Protein AF-A0A8S4RC95-F1 (afdb_monomer_lite)

Radius of gyration: 24.74 Å; chains: 1; bounding box: 48×24×97 Å

Organism: NCBI:txid348720

Sequence (126 aa):
MQNMNLSGTITKATKIRLDKALIFPIFFYASETWTLRETEKKRIDALEMWCWRRMLGVNWNMFRTNKSILYELSIKQRLSSAVQARILSFFGHVFRRYDVPIERLVVQGKVEGARPSAGRSRGSST

Structure (mmCIF, N/CA/C/O backbone):
data_AF-A0A8S4RC95-F1
#
_entry.id   AF-A0A8S4RC95-F1
#
loop_
_atom_site.group_PDB
_atom_site.id
_atom_site.type_symbol
_atom_site.label_atom_id
_atom_site.label_alt_id
_atom_site.label_comp_id
_atom_site.label_asym_id
_atom_site.label_entity_id
_atom_site.label_seq_id
_atom_site.pdbx_PDB_ins_code
_atom_site.Cartn_x
_atom_site.Cartn_y
_atom_site.Cartn_z
_atom_site.occupancy
_atom_site.B_iso_or_equiv
_atom_site.auth_seq_id
_atom_site.auth_comp_id
_atom_site.auth_asym_id
_atom_site.auth_atom_id
_atom_site.pdbx_PDB_model_num
ATOM 1 N N . MET A 1 1 ? -23.493 -16.942 23.608 1.00 33.28 1 MET A N 1
ATOM 2 C CA . MET A 1 1 ? -22.406 -17.839 23.159 1.00 33.28 1 MET A CA 1
ATOM 3 C C . MET A 1 1 ? -21.103 -17.055 23.155 1.00 33.28 1 MET A C 1
ATOM 5 O O . MET A 1 1 ? -20.912 -16.182 22.317 1.00 33.28 1 MET A O 1
ATOM 9 N N . GLN A 1 2 ? -20.289 -17.276 24.188 1.00 36.75 2 GLN A N 1
ATOM 10 C CA . GLN A 1 2 ? -19.013 -16.603 24.432 1.00 36.75 2 GLN A CA 1
ATOM 11 C C . GLN A 1 2 ? -17.960 -17.137 23.453 1.00 36.75 2 GLN A C 1
ATOM 13 O O . GLN A 1 2 ? -17.709 -18.337 23.423 1.00 36.75 2 GLN A O 1
ATOM 18 N N . ASN A 1 3 ? -17.331 -16.259 22.669 1.00 39.09 3 ASN A N 1
ATOM 19 C CA . ASN A 1 3 ? -16.105 -16.616 21.959 1.00 39.09 3 ASN A CA 1
ATOM 20 C C . ASN A 1 3 ? -14.926 -16.514 22.930 1.00 39.09 3 ASN A C 1
ATOM 22 O O . ASN A 1 3 ? -14.482 -15.427 23.303 1.00 39.09 3 ASN A O 1
ATOM 26 N N . MET A 1 4 ? -14.471 -17.692 23.336 1.00 41.16 4 MET A N 1
ATOM 27 C CA . MET A 1 4 ? -13.286 -17.996 24.123 1.00 41.16 4 MET A CA 1
ATOM 28 C C . MET A 1 4 ? -12.026 -17.545 23.359 1.00 41.16 4 MET A C 1
ATOM 30 O O . MET A 1 4 ? -11.451 -18.301 22.587 1.00 41.16 4 MET A O 1
ATOM 34 N N . ASN A 1 5 ? -11.604 -16.289 23.532 1.00 42.09 5 ASN A N 1
ATOM 35 C CA . ASN A 1 5 ? -10.301 -15.808 23.062 1.00 42.09 5 ASN A CA 1
ATOM 36 C C . ASN A 1 5 ? -9.300 -15.869 24.220 1.00 42.09 5 ASN A C 1
ATOM 38 O O . ASN A 1 5 ? -9.056 -14.873 24.897 1.00 42.09 5 ASN A O 1
ATOM 42 N N . LEU A 1 6 ? -8.728 -17.047 24.459 1.00 52.50 6 LEU A N 1
ATOM 43 C CA . LEU A 1 6 ? -7.540 -17.194 25.298 1.00 52.50 6 LEU A CA 1
ATOM 44 C C . LEU A 1 6 ? -6.293 -17.129 24.405 1.00 52.50 6 LEU A C 1
ATOM 46 O O . LEU A 1 6 ? -5.915 -18.124 23.799 1.00 52.50 6 LEU A O 1
ATOM 50 N N . SER A 1 7 ? -5.676 -15.946 24.314 1.00 46.66 7 SER A N 1
ATOM 51 C CA . SER A 1 7 ? -4.218 -15.766 24.172 1.00 46.66 7 SER A CA 1
ATOM 52 C C . SER A 1 7 ? -3.851 -14.280 24.334 1.00 46.66 7 SER A C 1
ATOM 54 O O . SER A 1 7 ? -4.469 -13.402 23.731 1.00 46.66 7 SER A O 1
ATOM 56 N N . GLY A 1 8 ? -2.888 -14.009 25.216 1.00 51.47 8 GLY A N 1
ATOM 57 C CA . GLY A 1 8 ? -2.628 -12.735 25.889 1.00 51.47 8 GLY A CA 1
ATOM 58 C C . GLY A 1 8 ? -2.152 -11.558 25.029 1.00 51.47 8 GLY A C 1
ATOM 59 O O . GLY A 1 8 ? -1.515 -11.713 23.996 1.00 51.47 8 GLY A O 1
ATOM 60 N N . THR A 1 9 ? -2.482 -10.358 25.509 1.00 56.62 9 THR A N 1
ATOM 61 C CA . THR A 1 9 ? -1.700 -9.100 25.513 1.00 56.62 9 THR A CA 1
ATOM 62 C C . THR A 1 9 ? -0.824 -8.738 24.299 1.00 56.62 9 THR A C 1
ATOM 64 O O . THR A 1 9 ? 0.215 -8.102 24.452 1.00 56.62 9 THR A O 1
ATOM 67 N N . ILE A 1 10 ? -1.217 -9.068 23.068 1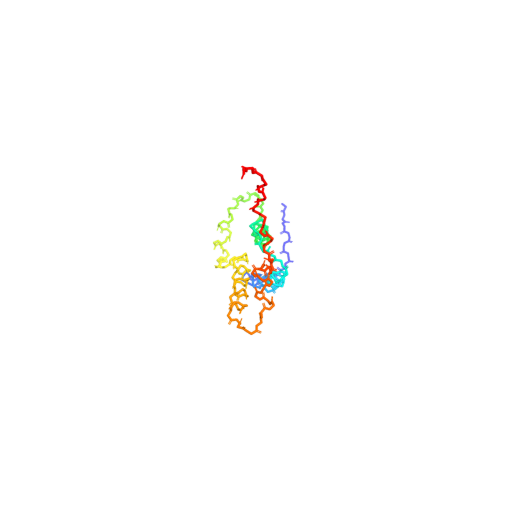.00 65.12 10 ILE A N 1
ATOM 68 C CA . ILE A 1 10 ? -0.553 -8.530 21.870 1.00 65.12 10 ILE A CA 1
ATOM 69 C C . ILE A 1 10 ? -1.299 -7.274 21.417 1.00 65.12 10 ILE A C 1
ATOM 71 O O . ILE A 1 10 ? -2.417 -7.345 20.896 1.00 65.12 10 ILE A O 1
ATOM 75 N N . THR A 1 11 ? -0.661 -6.115 21.593 1.00 79.50 11 THR A N 1
ATOM 76 C CA . THR A 1 11 ? -1.172 -4.806 21.168 1.00 79.50 11 THR A CA 1
ATOM 77 C C . THR A 1 11 ? -1.543 -4.820 19.682 1.00 79.50 11 THR A C 1
ATOM 79 O O . THR A 1 11 ? -0.809 -5.379 18.862 1.00 79.50 11 THR A O 1
ATOM 82 N N . LYS A 1 12 ? -2.648 -4.154 19.303 1.00 76.19 12 LYS A N 1
ATOM 83 C CA . LYS A 1 12 ? -3.087 -3.999 17.896 1.00 76.19 12 LYS A CA 1
ATOM 84 C C . LYS A 1 12 ? -1.923 -3.583 16.976 1.00 76.19 12 LYS A C 1
ATOM 86 O O . LYS A 1 12 ? -1.756 -4.129 15.892 1.00 76.19 12 LYS A O 1
ATOM 91 N N . ALA A 1 13 ? -1.059 -2.689 17.461 1.00 79.12 13 ALA A N 1
ATOM 92 C CA . ALA A 1 13 ? 0.147 -2.242 16.767 1.00 79.12 13 ALA A CA 1
ATOM 93 C C . ALA A 1 13 ? 1.130 -3.380 16.430 1.00 79.12 13 ALA A C 1
ATOM 95 O O . ALA A 1 13 ? 1.675 -3.411 15.329 1.00 79.12 13 ALA A O 1
ATOM 96 N N . THR A 1 14 ? 1.346 -4.333 17.340 1.00 83.06 14 THR A N 1
ATOM 97 C CA . THR A 1 14 ? 2.241 -5.478 17.115 1.00 83.06 14 THR A CA 1
ATOM 98 C C . THR A 1 14 ? 1.682 -6.406 16.042 1.00 83.06 14 THR A C 1
ATOM 100 O O . THR A 1 14 ? 2.429 -6.841 15.172 1.00 83.06 14 THR A O 1
ATOM 103 N N . LYS A 1 15 ? 0.364 -6.635 16.028 1.00 80.94 15 LYS A N 1
ATOM 104 C CA . LYS A 1 15 ? -0.289 -7.425 14.972 1.00 80.94 15 LYS A CA 1
ATOM 105 C C . LYS A 1 15 ? -0.162 -6.758 13.598 1.00 80.94 15 LYS A C 1
ATOM 107 O O . LYS A 1 15 ? 0.218 -7.417 12.641 1.00 80.94 15 LYS A O 1
ATOM 112 N N . ILE A 1 16 ? -0.361 -5.438 13.516 1.00 82.56 16 ILE A N 1
ATOM 113 C CA . ILE A 1 16 ? -0.144 -4.675 12.272 1.00 82.56 16 ILE A CA 1
ATOM 114 C C . ILE A 1 16 ? 1.314 -4.788 11.803 1.00 82.56 16 ILE A C 1
ATOM 116 O O . ILE A 1 16 ? 1.574 -4.905 10.606 1.00 82.56 16 ILE A O 1
ATOM 120 N N . ARG A 1 17 ? 2.283 -4.740 12.727 1.00 84.12 17 ARG A N 1
ATOM 121 C CA . ARG A 1 17 ? 3.706 -4.907 12.391 1.00 84.12 17 ARG A CA 1
ATOM 122 C C . ARG A 1 17 ? 4.006 -6.305 11.854 1.00 84.12 17 ARG A C 1
ATOM 124 O O . ARG A 1 17 ? 4.749 -6.403 10.885 1.00 84.12 17 ARG A O 1
ATOM 131 N N . LEU A 1 18 ? 3.428 -7.346 12.452 1.00 85.69 18 LEU A N 1
ATOM 132 C CA . LEU A 1 18 ? 3.579 -8.725 11.985 1.00 85.69 18 LEU A CA 1
ATOM 133 C C . LEU A 1 18 ? 2.980 -8.912 10.593 1.00 85.69 18 LEU A C 1
ATOM 135 O O . LEU A 1 18 ? 3.668 -9.415 9.710 1.00 85.69 18 LEU A O 1
ATOM 139 N N . ASP A 1 19 ? 1.762 -8.424 10.365 1.00 82.81 19 ASP A N 1
ATOM 140 C CA . ASP A 1 19 ? 1.129 -8.498 9.047 1.00 82.81 19 ASP A CA 1
ATOM 141 C C . ASP A 1 19 ? 1.981 -7.784 7.996 1.00 82.81 19 ASP A C 1
ATOM 143 O O . ASP A 1 19 ? 2.246 -8.338 6.935 1.00 82.81 19 ASP A O 1
ATOM 147 N N . LYS A 1 20 ? 2.516 -6.597 8.304 1.00 84.38 20 LYS A N 1
ATOM 148 C CA . LYS A 1 20 ? 3.450 -5.915 7.398 1.00 84.38 20 LYS A CA 1
ATOM 149 C C . LYS A 1 20 ? 4.722 -6.725 7.149 1.00 84.38 20 LYS A C 1
ATOM 151 O O . LYS A 1 20 ? 5.150 -6.816 6.007 1.00 84.38 20 LYS A O 1
ATOM 156 N N . ALA A 1 21 ? 5.317 -7.315 8.181 1.00 86.75 21 ALA A N 1
ATOM 157 C CA . ALA A 1 21 ? 6.561 -8.073 8.057 1.00 86.75 21 ALA A CA 1
ATOM 158 C C . ALA A 1 21 ? 6.395 -9.396 7.293 1.00 86.75 21 ALA A C 1
ATOM 160 O O . ALA A 1 21 ? 7.334 -9.828 6.637 1.00 86.75 21 ALA A O 1
ATOM 161 N N . LEU A 1 22 ? 5.221 -10.025 7.360 1.00 87.62 22 LEU A N 1
ATOM 162 C CA . LEU A 1 22 ? 4.954 -11.309 6.708 1.00 87.62 22 LEU A CA 1
ATOM 163 C C . LEU A 1 22 ? 4.361 -11.128 5.312 1.00 87.62 22 LEU A C 1
ATOM 165 O O . LEU A 1 22 ? 4.787 -11.776 4.362 1.00 87.62 22 LEU A O 1
ATOM 169 N N . ILE A 1 23 ? 3.388 -10.229 5.177 1.00 86.06 23 ILE A N 1
ATOM 170 C CA . ILE A 1 23 ? 2.611 -10.073 3.950 1.00 86.06 23 ILE A CA 1
ATOM 171 C C . ILE A 1 23 ? 3.374 -9.212 2.935 1.00 86.06 23 ILE A C 1
ATOM 173 O O . ILE A 1 23 ? 3.434 -9.565 1.758 1.00 86.06 23 ILE A O 1
ATOM 177 N N . PHE A 1 24 ? 3.998 -8.104 3.357 1.00 84.12 24 PHE A N 1
ATOM 178 C CA . PHE A 1 24 ? 4.599 -7.160 2.403 1.00 84.12 24 PHE A CA 1
ATOM 179 C C . PHE A 1 24 ? 5.748 -7.779 1.590 1.00 84.12 24 PHE A C 1
ATOM 181 O O . PHE A 1 24 ? 5.757 -7.567 0.378 1.00 84.12 24 PHE A O 1
ATOM 188 N N . PRO A 1 25 ? 6.681 -8.564 2.169 1.00 87.25 25 PRO A N 1
ATOM 189 C CA . PRO A 1 25 ? 7.749 -9.187 1.386 1.00 87.25 25 PRO A CA 1
ATOM 190 C C . PRO A 1 25 ? 7.233 -10.152 0.318 1.00 87.25 25 PRO A C 1
ATOM 192 O O . PRO A 1 25 ? 7.754 -10.148 -0.793 1.00 87.25 25 PRO A O 1
ATOM 195 N N . ILE A 1 26 ? 6.179 -10.921 0.617 1.00 88.38 26 ILE A N 1
ATOM 196 C CA . ILE A 1 26 ? 5.565 -11.859 -0.337 1.00 88.38 26 ILE A CA 1
ATOM 197 C C . ILE A 1 26 ? 5.023 -11.092 -1.545 1.00 88.38 26 ILE A C 1
ATOM 199 O O . ILE A 1 26 ? 5.290 -11.454 -2.690 1.00 88.38 26 ILE A O 1
ATOM 203 N N . PHE A 1 27 ? 4.301 -9.997 -1.299 1.00 84.94 27 PHE A N 1
ATOM 204 C CA . PHE A 1 27 ? 3.765 -9.167 -2.375 1.00 84.94 27 PHE A CA 1
ATOM 205 C C . PHE A 1 27 ? 4.846 -8.413 -3.147 1.00 84.94 27 PHE A C 1
ATOM 207 O O . PHE A 1 27 ? 4.715 -8.260 -4.359 1.00 84.94 27 PHE A O 1
ATOM 214 N N . PHE A 1 28 ? 5.914 -7.963 -2.484 1.00 83.38 28 PHE A N 1
ATOM 215 C CA . PHE A 1 28 ? 7.038 -7.336 -3.177 1.00 83.38 28 PHE A CA 1
ATOM 216 C C . PHE A 1 28 ? 7.759 -8.324 -4.087 1.00 83.38 28 PHE A C 1
ATOM 218 O O . PHE A 1 28 ? 7.996 -7.991 -5.244 1.00 83.38 28 PHE A O 1
ATOM 225 N N . TYR A 1 29 ? 8.011 -9.545 -3.620 1.00 84.62 29 TYR A N 1
ATOM 226 C CA . TYR A 1 29 ? 8.596 -10.590 -4.455 1.00 84.62 29 TYR A CA 1
ATOM 227 C C . TYR A 1 29 ? 7.690 -10.945 -5.644 1.00 84.62 29 TYR A C 1
ATOM 229 O O . TYR A 1 29 ? 8.128 -10.965 -6.792 1.00 84.62 29 TYR A O 1
ATOM 237 N N . ALA A 1 30 ? 6.389 -11.130 -5.403 1.00 83.00 30 ALA A N 1
ATOM 238 C CA . ALA A 1 30 ? 5.431 -11.389 -6.478 1.00 83.00 30 ALA A CA 1
ATOM 239 C C . ALA A 1 30 ? 5.365 -10.232 -7.494 1.00 83.00 30 ALA A C 1
ATOM 241 O O . ALA A 1 30 ? 5.219 -10.465 -8.689 1.00 83.00 30 ALA A O 1
ATOM 242 N N . SER A 1 31 ? 5.521 -8.983 -7.045 1.00 78.75 31 SER A N 1
ATOM 243 C CA . SER A 1 31 ? 5.489 -7.808 -7.924 1.00 78.75 31 SER A CA 1
ATOM 244 C C . SER A 1 31 ? 6.669 -7.696 -8.890 1.00 78.75 31 SER A C 1
ATOM 246 O O . SER A 1 31 ? 6.564 -6.979 -9.881 1.00 78.75 31 SER A O 1
ATOM 248 N N . GLU A 1 32 ? 7.772 -8.404 -8.630 1.00 75.06 32 GLU A N 1
ATOM 249 C CA . GLU A 1 32 ? 8.910 -8.479 -9.555 1.00 75.06 32 GLU A CA 1
ATOM 250 C C . GLU A 1 32 ? 8.594 -9.372 -10.762 1.00 75.06 32 GLU A C 1
ATOM 252 O O . GLU A 1 32 ? 9.096 -9.138 -11.858 1.00 75.06 32 GLU A O 1
ATOM 257 N N . THR A 1 33 ? 7.724 -10.370 -10.582 1.00 75.56 33 THR A N 1
ATOM 258 C CA . THR A 1 33 ? 7.369 -11.342 -11.627 1.00 75.56 33 THR A CA 1
ATOM 259 C C . THR A 1 33 ? 6.005 -11.073 -12.264 1.00 75.56 33 THR A C 1
ATOM 261 O O . THR A 1 33 ? 5.768 -11.489 -13.399 1.00 75.56 33 THR A O 1
ATOM 264 N N . TRP A 1 34 ? 5.100 -10.368 -11.575 1.00 77.00 34 TRP A N 1
ATOM 265 C CA . TRP A 1 34 ? 3.729 -10.121 -12.031 1.00 77.00 34 TRP A CA 1
ATOM 266 C C . TRP A 1 34 ? 3.441 -8.645 -12.304 1.00 77.00 34 TRP A C 1
ATOM 268 O O . TRP A 1 34 ? 3.677 -7.765 -11.477 1.00 77.00 34 TRP A O 1
ATOM 278 N N . THR A 1 35 ? 2.806 -8.369 -13.444 1.00 71.19 35 THR A N 1
ATOM 279 C CA . THR A 1 35 ? 2.276 -7.037 -13.758 1.00 71.19 35 THR A CA 1
ATOM 280 C C . THR A 1 35 ? 0.985 -6.789 -12.974 1.00 71.19 35 THR A C 1
ATOM 282 O O . THR A 1 35 ? -0.013 -7.489 -13.163 1.00 71.19 35 THR A O 1
ATOM 285 N N . LEU A 1 36 ? 0.968 -5.771 -12.107 1.00 79.50 36 LEU A N 1
ATOM 286 C CA . LEU A 1 36 ? -0.223 -5.431 -11.324 1.00 79.50 36 LEU A CA 1
ATOM 287 C C . LEU A 1 36 ? -1.313 -4.823 -12.222 1.00 79.50 36 LEU A C 1
ATOM 289 O O . LEU A 1 36 ? -1.222 -3.667 -12.637 1.00 79.50 36 LEU A O 1
ATOM 293 N N . ARG A 1 37 ? -2.370 -5.590 -12.503 1.00 84.06 37 ARG A N 1
ATOM 294 C CA . ARG A 1 37 ? -3.599 -5.077 -13.133 1.00 84.06 37 ARG A CA 1
ATOM 295 C C . ARG A 1 37 ? -4.544 -4.498 -12.080 1.00 84.06 37 ARG A C 1
ATOM 297 O O . ARG A 1 37 ? -4.477 -4.848 -10.903 1.00 84.06 37 ARG A O 1
ATOM 304 N N . GLU A 1 38 ? -5.490 -3.668 -12.515 1.00 84.69 38 GLU A N 1
ATOM 305 C CA . GLU A 1 38 ? -6.512 -3.075 -11.636 1.00 84.69 38 GLU A CA 1
ATOM 306 C C . GLU A 1 38 ? -7.369 -4.143 -10.923 1.00 84.69 38 GLU A C 1
ATOM 308 O O . GLU A 1 38 ? -7.794 -3.962 -9.784 1.00 84.69 38 GLU A O 1
ATOM 313 N N . THR A 1 39 ? -7.588 -5.299 -11.560 1.00 86.69 39 THR A N 1
ATOM 314 C CA . THR A 1 39 ? -8.286 -6.446 -10.955 1.00 86.69 39 THR A CA 1
ATOM 315 C C . THR A 1 39 ? -7.511 -7.035 -9.783 1.00 86.69 39 THR A C 1
ATOM 317 O O . THR A 1 39 ? -8.089 -7.282 -8.725 1.00 86.69 39 THR A O 1
ATOM 320 N N . GLU A 1 40 ? -6.200 -7.213 -9.944 1.00 85.69 40 GLU A N 1
ATOM 321 C CA . GLU A 1 40 ? -5.330 -7.733 -8.890 1.00 85.69 40 GLU A CA 1
ATOM 322 C C . GLU A 1 40 ? -5.200 -6.724 -7.755 1.00 85.69 40 GLU A C 1
ATOM 324 O O . GLU A 1 40 ? -5.282 -7.100 -6.589 1.00 85.69 40 GLU A O 1
ATOM 329 N N . LYS A 1 41 ? -5.132 -5.427 -8.072 1.00 85.38 41 LYS A N 1
ATOM 330 C CA . LYS A 1 41 ? -5.165 -4.361 -7.066 1.00 85.38 41 LYS A CA 1
ATOM 331 C C . LYS A 1 41 ? -6.399 -4.465 -6.164 1.00 85.38 41 LYS A C 1
ATOM 333 O O . LYS A 1 41 ? -6.267 -4.467 -4.942 1.00 85.38 41 LYS A O 1
ATOM 338 N N . LYS A 1 42 ? -7.588 -4.638 -6.752 1.00 88.50 42 LYS A N 1
ATOM 339 C CA . LYS A 1 42 ? -8.840 -4.815 -5.994 1.00 88.50 42 LYS A CA 1
ATOM 340 C C . LYS A 1 42 ? -8.833 -6.079 -5.131 1.00 88.50 42 LYS A C 1
ATOM 342 O O . LYS A 1 42 ? -9.358 -6.054 -4.020 1.00 88.50 42 LYS A O 1
ATOM 347 N N . ARG A 1 43 ? -8.239 -7.174 -5.616 1.00 88.50 43 ARG A N 1
ATOM 348 C CA . ARG A 1 43 ? -8.085 -8.422 -4.847 1.00 88.50 43 ARG A CA 1
ATOM 349 C C . ARG A 1 43 ? -7.148 -8.241 -3.655 1.00 88.50 43 ARG A C 1
ATOM 351 O O . ARG A 1 43 ? -7.475 -8.694 -2.563 1.00 88.50 43 ARG A O 1
ATOM 358 N N . ILE A 1 44 ? -6.035 -7.534 -3.848 1.00 87.81 44 ILE A N 1
ATOM 359 C CA . ILE A 1 44 ? -5.081 -7.197 -2.784 1.00 87.81 44 ILE A CA 1
ATOM 360 C C . ILE A 1 44 ? -5.757 -6.329 -1.719 1.00 87.81 44 ILE A C 1
ATOM 362 O O . ILE A 1 44 ? -5.659 -6.631 -0.532 1.00 87.81 44 ILE A O 1
ATOM 366 N N . ASP A 1 45 ? -6.509 -5.305 -2.130 1.00 87.81 45 ASP A N 1
ATOM 367 C CA . ASP A 1 45 ? -7.258 -4.451 -1.201 1.00 87.81 45 ASP A CA 1
ATOM 368 C C . ASP A 1 45 ? -8.324 -5.240 -0.423 1.00 87.81 45 ASP A C 1
ATOM 370 O O . ASP A 1 45 ? -8.536 -5.002 0.769 1.00 87.81 45 ASP A O 1
ATOM 374 N N . ALA A 1 46 ? -8.994 -6.195 -1.074 1.00 88.31 46 ALA A N 1
ATOM 375 C CA . ALA A 1 46 ? -9.967 -7.068 -0.423 1.00 88.31 46 ALA A CA 1
ATOM 376 C C . ALA A 1 46 ? -9.306 -8.014 0.594 1.00 88.31 46 ALA A C 1
ATOM 378 O O . ALA A 1 46 ? -9.833 -8.172 1.697 1.00 88.31 46 ALA A O 1
ATOM 379 N N . LEU A 1 47 ? -8.147 -8.592 0.257 1.00 86.88 47 LEU A N 1
ATOM 380 C CA . LEU A 1 47 ? -7.356 -9.422 1.169 1.00 86.88 47 LEU A CA 1
ATOM 381 C C . LEU A 1 47 ? -6.890 -8.616 2.384 1.00 86.88 47 LEU A C 1
ATOM 383 O O . LEU A 1 47 ? -7.067 -9.054 3.519 1.00 86.88 47 LEU A O 1
ATOM 387 N N . GLU A 1 48 ? -6.347 -7.421 2.158 1.00 87.50 48 GLU A N 1
ATOM 388 C CA . GLU A 1 48 ? -5.901 -6.528 3.226 1.00 87.50 48 GLU A CA 1
ATOM 389 C C . GLU A 1 48 ? -7.068 -6.208 4.183 1.00 87.50 48 GLU A C 1
ATOM 391 O O . GLU A 1 48 ? -6.947 -6.343 5.403 1.00 87.50 48 GLU A O 1
ATOM 396 N N . MET A 1 49 ? -8.245 -5.876 3.640 1.00 87.56 49 MET A N 1
ATOM 397 C CA . MET A 1 49 ? -9.449 -5.650 4.446 1.00 87.56 49 MET A CA 1
ATOM 398 C C . MET A 1 49 ? -9.922 -6.903 5.191 1.00 87.56 49 MET A C 1
ATOM 400 O O . MET A 1 49 ? -10.431 -6.790 6.310 1.00 87.56 49 MET A O 1
ATOM 404 N N . TRP A 1 50 ? -9.778 -8.084 4.592 1.00 86.50 50 TRP A N 1
ATOM 405 C CA . TRP A 1 50 ? -10.112 -9.354 5.231 1.00 86.50 50 TRP A CA 1
ATOM 406 C C . TRP A 1 50 ? -9.200 -9.636 6.435 1.00 86.50 50 TRP A C 1
ATOM 408 O O . TRP A 1 50 ? -9.716 -9.937 7.516 1.00 86.50 50 TRP A O 1
ATOM 418 N N . CYS A 1 51 ? -7.883 -9.431 6.301 1.00 84.81 51 CYS A N 1
ATOM 419 C CA . CYS A 1 51 ? -6.920 -9.530 7.405 1.00 84.81 51 CYS A CA 1
ATOM 420 C C . CYS A 1 51 ? 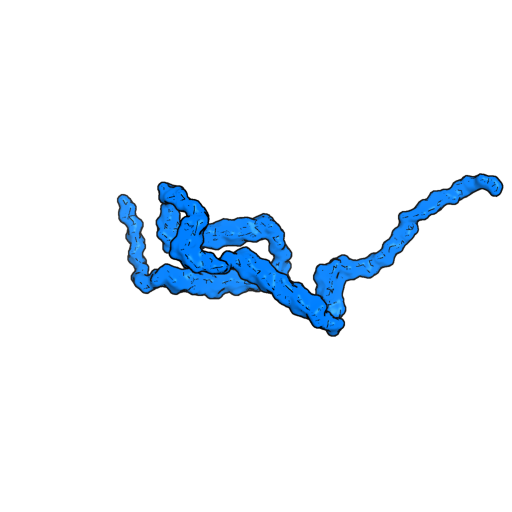-7.287 -8.582 8.558 1.00 84.81 51 CYS A C 1
ATOM 422 O O . CYS A 1 51 ? -7.395 -9.017 9.707 1.00 84.81 51 CYS A O 1
ATOM 424 N N . TRP A 1 52 ? -7.589 -7.313 8.259 1.00 85.00 52 TRP A N 1
ATOM 425 C CA . TRP A 1 52 ? -7.981 -6.329 9.277 1.00 85.00 52 TRP A CA 1
ATOM 426 C C . TRP A 1 52 ? -9.280 -6.678 9.998 1.00 85.00 52 TRP A C 1
ATOM 428 O O . TRP A 1 52 ? -9.350 -6.583 11.225 1.00 85.00 52 TRP A O 1
ATOM 438 N N . ARG A 1 53 ? -10.306 -7.127 9.267 1.00 84.88 53 ARG A N 1
ATOM 439 C CA . ARG A 1 53 ? -11.573 -7.565 9.875 1.00 84.88 53 ARG A CA 1
ATOM 440 C C . ARG A 1 53 ? -11.366 -8.760 10.797 1.00 84.88 53 ARG A C 1
ATOM 442 O O . ARG A 1 53 ? -11.936 -8.783 11.888 1.00 84.88 53 ARG A O 1
ATOM 449 N N . ARG A 1 54 ? -10.532 -9.719 10.386 1.00 83.88 54 ARG A N 1
ATOM 450 C CA . ARG A 1 54 ? -10.227 -10.911 11.183 1.00 83.88 54 ARG A CA 1
ATOM 451 C C . ARG A 1 54 ? -9.403 -10.571 12.424 1.00 83.88 54 ARG A C 1
ATOM 453 O O . ARG A 1 54 ? -9.696 -11.091 13.494 1.00 83.88 54 ARG A O 1
ATOM 460 N N . MET A 1 55 ? -8.456 -9.639 12.315 1.00 79.88 55 MET A N 1
ATOM 461 C CA . MET A 1 55 ? -7.672 -9.138 13.449 1.00 79.88 55 MET A CA 1
ATOM 462 C C . MET A 1 55 ? -8.533 -8.426 14.500 1.00 79.88 55 MET A C 1
ATOM 464 O O . MET A 1 55 ? -8.309 -8.604 15.698 1.00 79.88 55 MET A O 1
ATOM 468 N N . LEU A 1 56 ? -9.493 -7.612 14.055 1.00 79.38 56 LEU A N 1
ATOM 469 C CA . LEU A 1 56 ? -10.404 -6.867 14.927 1.00 79.38 56 LEU A CA 1
ATOM 470 C C . LEU A 1 56 ? -11.580 -7.716 15.441 1.00 79.38 56 LEU A C 1
ATOM 472 O O . LEU A 1 56 ? -12.353 -7.236 16.264 1.00 79.38 56 LEU A O 1
ATOM 476 N N . GLY A 1 57 ? -11.740 -8.952 14.957 1.00 81.25 57 GLY A N 1
ATOM 477 C CA . GLY A 1 57 ? -12.879 -9.803 15.307 1.00 81.25 57 GLY A CA 1
ATOM 478 C C . GLY A 1 57 ? -14.225 -9.207 14.880 1.00 81.25 57 GLY A C 1
ATOM 479 O O . GLY A 1 57 ? -15.241 -9.449 15.530 1.00 81.25 57 GLY A O 1
ATOM 480 N N . VAL A 1 58 ? -14.243 -8.393 13.817 1.00 78.94 58 VAL A N 1
ATOM 481 C CA . VAL A 1 58 ? -15.464 -7.720 13.358 1.00 78.94 58 VAL A CA 1
ATOM 482 C C . VAL A 1 58 ? -16.410 -8.763 12.783 1.00 78.94 58 VAL A C 1
ATOM 484 O O . VAL A 1 58 ? -16.148 -9.353 11.734 1.00 78.94 58 VAL A O 1
ATOM 487 N N . ASN A 1 59 ? -17.530 -8.967 13.469 1.00 73.69 59 ASN A N 1
ATOM 488 C CA . ASN A 1 59 ? -18.610 -9.798 12.966 1.00 73.69 59 ASN A CA 1
ATOM 489 C C . ASN A 1 59 ? -19.312 -9.095 11.789 1.00 73.69 59 ASN A C 1
ATOM 491 O O . ASN A 1 59 ? -19.416 -7.865 11.762 1.00 73.69 59 ASN A O 1
ATOM 495 N N . TRP A 1 60 ? -19.835 -9.870 10.837 1.00 68.06 60 TRP A N 1
ATOM 496 C CA . TRP A 1 60 ? -20.588 -9.358 9.689 1.00 68.06 60 TRP A CA 1
ATOM 497 C C . TRP A 1 60 ? -21.804 -8.518 10.124 1.00 68.06 60 TRP A C 1
ATOM 499 O O . TRP A 1 60 ? -22.112 -7.515 9.484 1.00 68.06 60 TRP A O 1
ATOM 509 N N . ASN A 1 61 ? -22.389 -8.846 11.282 1.00 68.31 61 ASN A N 1
ATOM 510 C CA . ASN A 1 61 ? -23.499 -8.124 11.915 1.00 68.31 61 ASN A CA 1
ATOM 511 C C . ASN A 1 61 ? -23.189 -6.677 12.328 1.00 68.31 61 ASN A C 1
ATOM 513 O O . ASN A 1 61 ? -24.113 -5.902 12.546 1.00 68.31 61 ASN A O 1
ATOM 517 N N . MET A 1 62 ? -21.917 -6.288 12.474 1.00 72.12 62 MET A N 1
ATOM 518 C CA . MET A 1 62 ? -21.580 -4.909 12.851 1.00 72.12 62 MET A CA 1
ATOM 519 C C . MET A 1 62 ? -21.648 -3.920 11.675 1.00 72.12 62 MET A C 1
ATOM 521 O O . MET A 1 62 ? -21.406 -2.734 11.900 1.00 72.12 62 MET A O 1
ATOM 525 N N . PHE A 1 63 ? -21.912 -4.384 10.440 1.00 70.44 63 PHE A N 1
ATOM 526 C CA . PHE A 1 63 ? -22.044 -3.559 9.224 1.00 70.44 63 PHE A CA 1
ATOM 527 C C . PHE A 1 63 ? -21.024 -2.405 9.139 1.00 70.44 63 PHE A C 1
ATOM 529 O O . PHE A 1 63 ? -21.349 -1.267 8.805 1.00 70.44 63 PHE A O 1
ATOM 536 N N . ARG A 1 64 ? -19.758 -2.682 9.478 1.00 77.00 64 ARG A N 1
ATOM 537 C CA . ARG A 1 64 ? -18.708 -1.656 9.502 1.00 77.00 64 ARG A CA 1
ATOM 538 C C . ARG A 1 64 ? -18.236 -1.327 8.092 1.00 77.00 64 ARG A C 1
ATOM 540 O O . ARG A 1 64 ? -17.838 -2.207 7.325 1.00 77.00 64 ARG A O 1
ATOM 547 N N . THR A 1 65 ? -18.194 -0.038 7.784 1.00 82.75 65 THR A N 1
ATOM 548 C CA . THR A 1 65 ? -17.630 0.475 6.535 1.00 82.75 65 THR A CA 1
ATOM 549 C C . THR A 1 65 ? -16.115 0.261 6.500 1.00 82.75 65 THR A C 1
ATOM 551 O O . THR A 1 65 ? -15.418 0.477 7.489 1.00 82.75 65 THR A O 1
ATOM 554 N N . ASN A 1 66 ? -15.553 -0.081 5.336 1.00 80.75 66 ASN A N 1
ATOM 555 C CA . ASN A 1 66 ? -14.098 -0.259 5.189 1.00 80.75 66 ASN A CA 1
ATOM 556 C C . ASN A 1 66 ? -13.303 0.985 5.630 1.00 80.75 66 ASN A C 1
ATOM 558 O O . ASN A 1 66 ? -12.243 0.860 6.233 1.00 80.75 66 ASN A O 1
ATOM 562 N N . LYS A 1 67 ? -13.852 2.185 5.397 1.00 81.62 67 LYS A N 1
ATOM 563 C CA . LYS A 1 67 ? -13.259 3.461 5.824 1.00 81.62 67 LYS A CA 1
ATOM 564 C C . LYS A 1 67 ? -13.128 3.580 7.347 1.00 81.62 67 LYS A C 1
ATOM 566 O O . LYS A 1 67 ? -12.102 4.061 7.814 1.00 81.62 67 LYS A O 1
ATOM 571 N N . SER A 1 68 ? -14.121 3.124 8.119 1.00 84.38 68 SER A N 1
ATOM 572 C CA . SER A 1 68 ? -14.069 3.226 9.584 1.00 84.38 68 SER A CA 1
ATOM 573 C C . SER A 1 68 ? -13.002 2.304 10.170 1.00 84.38 68 SER A C 1
ATOM 575 O O . SER A 1 68 ? -12.290 2.699 11.084 1.00 84.38 68 SER A O 1
ATOM 577 N N . ILE A 1 69 ? -12.844 1.106 9.595 1.00 81.62 69 ILE A N 1
ATOM 578 C CA . ILE A 1 69 ? -11.809 0.139 9.994 1.00 81.62 69 ILE A CA 1
ATOM 579 C C . ILE A 1 69 ? -10.405 0.714 9.754 1.00 81.62 69 ILE A C 1
ATOM 581 O O . ILE A 1 69 ? -9.535 0.618 10.615 1.00 81.62 69 ILE A O 1
ATOM 585 N N . LEU A 1 70 ? -10.187 1.346 8.597 1.00 82.81 70 LEU A N 1
ATOM 586 C CA . LEU A 1 70 ? -8.896 1.958 8.263 1.00 82.81 70 LEU A CA 1
ATOM 587 C C . LEU A 1 70 ? -8.556 3.140 9.173 1.00 82.81 70 LEU A C 1
ATOM 589 O O . LEU A 1 70 ? -7.393 3.304 9.540 1.00 82.81 70 LEU A O 1
ATOM 593 N N . TYR A 1 71 ? -9.564 3.937 9.541 1.00 83.50 71 TYR A N 1
ATOM 594 C CA . TYR A 1 71 ? -9.399 5.049 10.473 1.00 83.50 71 TYR A CA 1
ATOM 595 C C . TYR A 1 71 ? -9.033 4.550 11.878 1.00 83.50 71 TYR A C 1
ATOM 597 O O . TYR A 1 71 ? -8.061 5.027 12.460 1.00 83.50 71 TYR A O 1
ATOM 605 N N . GLU A 1 72 ? -9.733 3.527 12.384 1.00 80.94 72 GLU A N 1
ATOM 606 C CA . GLU A 1 72 ? -9.445 2.928 13.696 1.00 80.94 72 GLU A CA 1
ATOM 607 C C . GLU A 1 72 ? -8.022 2.350 13.770 1.00 80.94 72 GLU A C 1
ATOM 609 O O . GLU A 1 72 ? -7.327 2.515 14.771 1.00 80.94 72 GLU A O 1
ATOM 614 N N . LEU A 1 73 ? -7.560 1.706 12.695 1.00 76.19 73 LEU A N 1
ATOM 615 C CA . LEU A 1 73 ? -6.215 1.129 12.618 1.00 76.19 73 LEU A CA 1
ATOM 616 C C . LEU A 1 73 ? -5.126 2.159 12.267 1.00 76.19 73 LEU A C 1
ATOM 618 O O . LEU A 1 73 ? -3.945 1.808 12.260 1.00 76.19 73 LEU A O 1
ATOM 622 N N . SER A 1 74 ? -5.495 3.413 11.969 1.00 76.75 74 SER A N 1
ATOM 623 C CA . SER A 1 74 ? -4.575 4.490 11.565 1.00 76.75 74 SER A CA 1
ATOM 624 C C . SER A 1 74 ? -3.591 4.071 10.459 1.00 76.75 74 SER A C 1
ATOM 626 O O . SER A 1 74 ? -2.400 4.403 10.484 1.00 76.75 74 SER A O 1
ATOM 628 N N . ILE A 1 75 ? -4.072 3.306 9.473 1.00 76.38 75 ILE A N 1
ATOM 629 C CA . ILE A 1 75 ? -3.222 2.782 8.398 1.00 76.38 75 ILE A CA 1
ATOM 630 C C . ILE A 1 75 ? -2.933 3.894 7.391 1.00 76.38 75 ILE A C 1
ATOM 632 O O . ILE A 1 75 ? -3.780 4.265 6.584 1.00 76.38 75 ILE A O 1
ATOM 636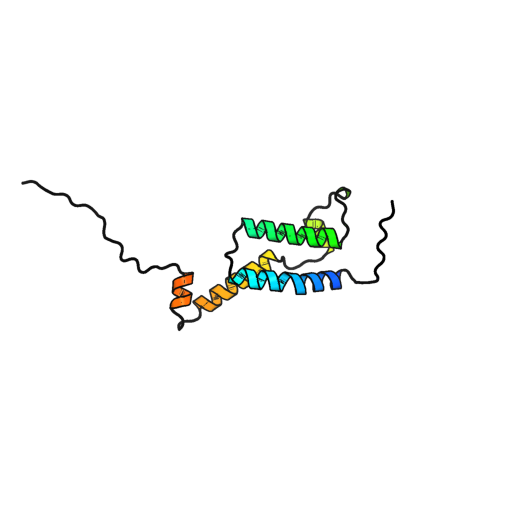 N N . LYS A 1 76 ? -1.701 4.411 7.432 1.00 70.06 76 LYS A N 1
ATOM 637 C CA . LYS A 1 76 ? -1.235 5.502 6.557 1.00 70.06 76 LYS A CA 1
ATOM 638 C C . LYS A 1 76 ? -0.914 5.065 5.123 1.00 70.06 76 LYS A C 1
ATOM 640 O O . LYS A 1 76 ? -0.991 5.878 4.211 1.00 70.06 76 LYS A O 1
ATOM 645 N N . GLN A 1 77 ? -0.540 3.802 4.912 1.00 72.69 77 GLN A N 1
ATOM 646 C CA . GLN A 1 77 ? -0.223 3.260 3.588 1.00 72.69 77 GLN A CA 1
ATOM 647 C C . GLN A 1 77 ? -0.901 1.911 3.379 1.00 72.69 77 GLN A C 1
ATOM 649 O O . GLN A 1 77 ? -0.736 1.001 4.190 1.00 72.69 77 GLN A O 1
ATOM 654 N N . ARG A 1 78 ? -1.630 1.817 2.264 1.00 82.06 78 ARG A N 1
ATOM 655 C CA . ARG A 1 78 ? -2.232 0.594 1.729 1.00 82.06 78 ARG A CA 1
ATOM 656 C C . ARG A 1 78 ? -1.165 -0.307 1.118 1.00 82.06 78 ARG A C 1
ATOM 658 O O . ARG A 1 78 ? -0.254 0.196 0.450 1.00 82.06 78 ARG A O 1
ATOM 665 N N . LEU A 1 79 ? -1.332 -1.618 1.262 1.00 82.12 79 LEU A N 1
ATOM 666 C CA . LEU A 1 79 ? -0.479 -2.619 0.618 1.00 82.12 79 LEU A CA 1
ATOM 667 C C . LEU A 1 79 ? -0.413 -2.434 -0.908 1.00 82.12 79 LEU A C 1
ATOM 669 O O . LEU A 1 79 ? 0.677 -2.413 -1.478 1.00 82.12 79 LEU A O 1
ATOM 673 N N . SER A 1 80 ? -1.555 -2.207 -1.561 1.00 84.69 80 SER A N 1
ATOM 674 C CA . SER A 1 80 ? -1.622 -1.958 -3.006 1.00 84.69 80 SER A CA 1
ATOM 675 C C . SER A 1 80 ? -0.709 -0.813 -3.449 1.00 84.69 80 SER A C 1
ATOM 677 O O . SER A 1 80 ? -0.004 -0.914 -4.450 1.00 84.69 80 SER A O 1
ATOM 679 N N . SER A 1 81 ? -0.713 0.286 -2.692 1.00 85.44 81 SER A N 1
ATOM 680 C CA . SER A 1 81 ? 0.043 1.494 -3.011 1.00 85.44 81 SER A CA 1
ATOM 681 C C . SER A 1 81 ? 1.534 1.291 -2.773 1.00 85.44 81 SER A C 1
ATOM 683 O O . SER A 1 81 ? 2.341 1.775 -3.561 1.00 85.44 81 SER A O 1
ATOM 685 N N . ALA A 1 82 ? 1.905 0.550 -1.725 1.00 86.25 82 ALA A N 1
ATOM 686 C CA . ALA A 1 82 ? 3.296 0.189 -1.469 1.00 86.25 82 ALA A CA 1
ATOM 687 C C . ALA A 1 82 ? 3.865 -0.673 -2.606 1.00 86.25 82 ALA A C 1
ATOM 689 O O . ALA A 1 82 ? 4.960 -0.400 -3.100 1.00 86.25 82 ALA A O 1
ATOM 690 N N . VAL A 1 83 ? 3.099 -1.664 -3.073 1.00 85.69 83 VAL A N 1
ATOM 691 C CA . VAL A 1 83 ? 3.483 -2.512 -4.210 1.00 85.69 83 VAL A CA 1
ATOM 692 C C . VAL A 1 83 ? 3.607 -1.688 -5.493 1.00 85.69 83 VAL A C 1
ATOM 694 O O . VAL A 1 83 ? 4.619 -1.777 -6.183 1.00 85.69 83 VAL A O 1
ATOM 697 N N . GLN A 1 84 ? 2.638 -0.817 -5.789 1.00 84.62 84 GLN A N 1
ATOM 698 C CA . GLN A 1 84 ? 2.713 0.072 -6.954 1.00 84.62 84 GLN A CA 1
ATOM 699 C C . GLN A 1 84 ? 3.932 1.001 -6.899 1.00 84.62 84 GLN A C 1
ATOM 701 O O . GLN A 1 84 ? 4.631 1.154 -7.899 1.00 84.62 84 GLN A O 1
ATOM 706 N N . ALA A 1 85 ? 4.231 1.583 -5.736 1.00 87.44 85 ALA A N 1
ATOM 707 C CA . ALA A 1 85 ? 5.409 2.425 -5.562 1.00 87.44 85 ALA A CA 1
ATOM 708 C C . ALA A 1 85 ? 6.712 1.641 -5.795 1.00 87.44 85 ALA A C 1
ATOM 710 O O . ALA A 1 85 ? 7.641 2.166 -6.411 1.00 87.44 85 ALA A O 1
ATOM 711 N N . ARG A 1 86 ? 6.775 0.377 -5.353 1.00 85.56 86 ARG A N 1
ATOM 712 C CA . ARG A 1 86 ? 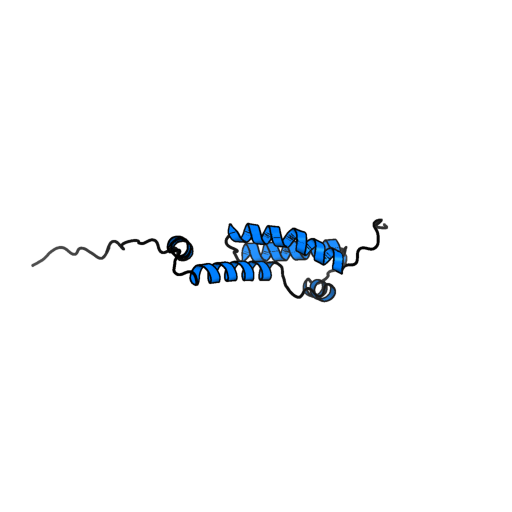7.927 -0.509 -5.576 1.00 85.56 86 ARG A CA 1
ATOM 713 C C . ARG A 1 86 ? 8.124 -0.815 -7.058 1.00 85.56 86 ARG A C 1
ATOM 715 O O . ARG A 1 86 ? 9.234 -0.641 -7.552 1.00 85.56 86 ARG A O 1
ATOM 722 N N . ILE A 1 87 ? 7.052 -1.180 -7.760 1.00 84.62 87 ILE A N 1
ATOM 723 C CA . ILE A 1 87 ? 7.062 -1.422 -9.209 1.00 84.62 87 ILE A CA 1
ATOM 724 C C . ILE A 1 87 ? 7.550 -0.172 -9.956 1.00 84.62 87 ILE A C 1
ATOM 726 O O . ILE A 1 87 ? 8.456 -0.251 -10.780 1.00 84.62 87 ILE A O 1
ATOM 730 N N . LEU A 1 88 ? 7.002 1.004 -9.637 1.00 84.88 88 LEU A N 1
ATOM 731 C CA . LEU A 1 88 ? 7.407 2.263 -10.270 1.00 84.88 88 LEU A CA 1
ATOM 732 C C . LEU A 1 88 ? 8.859 2.638 -9.959 1.00 84.88 88 LEU A C 1
ATOM 734 O O . LEU A 1 88 ? 9.560 3.143 -10.832 1.00 84.88 88 LEU A O 1
ATOM 738 N N . SER A 1 89 ? 9.326 2.372 -8.739 1.00 86.94 89 SER A N 1
ATOM 739 C CA . SER A 1 89 ? 10.723 2.602 -8.352 1.00 86.94 89 SER A CA 1
ATOM 740 C C . SER A 1 89 ? 11.671 1.680 -9.115 1.00 86.94 89 SER A C 1
ATOM 742 O O . SER A 1 89 ? 12.722 2.134 -9.564 1.00 86.94 89 SER A O 1
ATOM 744 N N . PHE A 1 90 ? 11.283 0.416 -9.311 1.00 81.44 90 PHE A N 1
ATOM 745 C CA . PHE A 1 90 ? 12.022 -0.540 -10.131 1.00 81.44 90 PHE A CA 1
ATOM 746 C C . PHE A 1 90 ? 12.096 -0.077 -11.589 1.00 81.44 90 PHE A C 1
ATOM 748 O O . PHE A 1 90 ? 13.194 0.071 -12.121 1.00 81.44 90 PHE A O 1
ATOM 755 N N . PHE A 1 91 ? 10.960 0.278 -12.199 1.00 79.06 91 PHE A N 1
ATOM 756 C CA . PHE A 1 91 ? 10.949 0.842 -13.551 1.00 79.06 91 PHE A CA 1
ATOM 757 C C . PHE A 1 91 ? 11.805 2.107 -13.651 1.00 79.06 91 PHE A C 1
ATOM 759 O O . PHE A 1 91 ? 12.620 2.231 -14.561 1.00 79.06 91 PHE A O 1
ATOM 766 N N . GLY A 1 92 ? 11.687 3.027 -12.692 1.00 83.25 92 GLY A N 1
ATOM 767 C CA . GLY A 1 92 ? 12.521 4.225 -12.635 1.00 83.25 92 GLY A CA 1
ATOM 768 C C . GLY A 1 92 ? 14.015 3.907 -12.533 1.00 83.25 92 GLY A C 1
ATOM 769 O O . GLY A 1 92 ? 14.825 4.613 -13.131 1.00 83.25 92 GLY A O 1
ATOM 770 N N . HIS A 1 93 ? 14.394 2.842 -11.821 1.00 83.56 93 HIS A N 1
ATOM 771 C CA . HIS A 1 93 ? 15.781 2.386 -11.750 1.00 83.56 93 HIS A CA 1
ATOM 772 C C . HIS A 1 93 ? 16.267 1.835 -13.098 1.00 83.56 93 HIS A C 1
ATOM 774 O O . HIS A 1 93 ? 17.325 2.255 -13.566 1.00 83.56 93 HIS A O 1
ATOM 780 N N . VAL A 1 94 ? 15.469 0.988 -13.757 1.00 79.94 94 VAL A N 1
ATOM 781 C CA . VAL A 1 94 ? 15.772 0.436 -15.091 1.00 79.94 94 VAL A CA 1
ATOM 782 C C . VAL A 1 94 ? 15.934 1.555 -16.126 1.00 79.94 94 VAL A C 1
ATOM 784 O O . VAL A 1 94 ? 16.902 1.566 -16.878 1.00 79.94 94 VAL A O 1
ATOM 787 N N . PHE A 1 95 ? 15.051 2.560 -16.128 1.00 76.25 95 PHE A N 1
ATOM 788 C CA . PHE A 1 95 ? 15.131 3.685 -17.070 1.00 76.25 95 PHE A CA 1
ATOM 789 C C . PHE A 1 95 ? 16.341 4.604 -16.855 1.00 76.25 95 PHE A C 1
ATOM 791 O O . PHE A 1 95 ? 16.775 5.262 -17.802 1.00 76.25 95 PHE A O 1
ATOM 798 N N . ARG A 1 96 ? 16.869 4.685 -15.627 1.00 81.12 96 ARG A N 1
ATOM 799 C CA . ARG A 1 96 ? 18.044 5.509 -15.295 1.00 81.12 96 ARG A CA 1
ATOM 800 C C . ARG A 1 96 ? 19.365 4.818 -15.624 1.00 81.12 96 ARG A C 1
ATOM 802 O O . ARG A 1 96 ? 20.371 5.509 -15.766 1.00 81.12 96 ARG A O 1
ATOM 809 N N . ARG A 1 97 ? 19.389 3.486 -15.744 1.00 74.69 97 ARG A N 1
ATOM 810 C CA . ARG A 1 97 ? 20.593 2.763 -16.162 1.00 74.6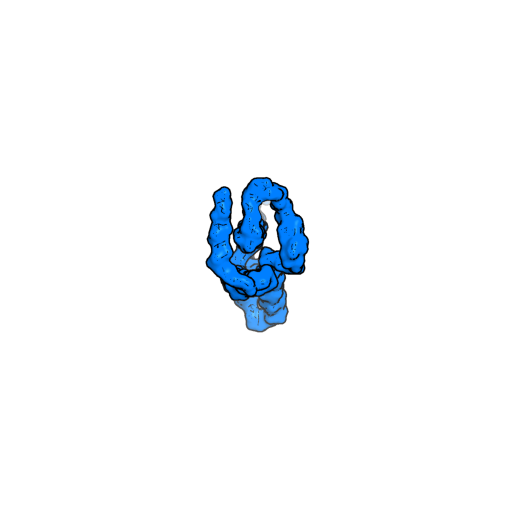9 97 ARG A CA 1
ATOM 811 C C . ARG A 1 97 ? 20.773 2.895 -17.675 1.00 74.69 97 ARG A C 1
ATOM 813 O O . ARG A 1 97 ? 19.954 2.421 -18.454 1.00 74.69 97 ARG A O 1
ATOM 820 N N . TYR A 1 98 ? 21.859 3.547 -18.084 1.00 63.66 98 TYR A N 1
ATOM 821 C CA . TYR A 1 98 ? 22.209 3.720 -19.500 1.00 63.66 98 TYR A CA 1
ATOM 822 C C . TYR A 1 98 ? 22.855 2.458 -20.106 1.00 63.66 98 TYR A C 1
ATOM 824 O O . TYR A 1 98 ? 22.836 2.282 -21.317 1.00 63.66 98 TYR A O 1
ATOM 832 N N . ASP A 1 99 ? 23.379 1.572 -19.253 1.00 67.62 99 ASP A N 1
ATOM 833 C CA . ASP A 1 99 ? 24.315 0.498 -19.618 1.00 67.62 99 ASP A CA 1
ATOM 834 C C . ASP A 1 99 ? 23.665 -0.891 -19.811 1.00 67.62 99 ASP A C 1
ATOM 836 O O . ASP A 1 99 ? 24.312 -1.834 -20.250 1.00 67.62 99 ASP A O 1
ATOM 840 N N . VAL A 1 100 ? 22.367 -1.046 -19.509 1.00 67.88 100 VAL A N 1
ATOM 841 C CA . VAL A 1 100 ? 21.628 -2.319 -19.669 1.00 67.88 100 VAL A CA 1
ATOM 842 C C . VAL A 1 100 ? 20.528 -2.196 -20.733 1.00 67.88 100 VAL A C 1
ATOM 844 O O . VAL A 1 100 ? 19.351 -2.004 -20.410 1.00 67.88 100 VAL A O 1
ATOM 847 N N . PRO A 1 101 ? 20.878 -2.309 -22.030 1.00 69.38 101 PRO A N 1
ATOM 848 C CA . PRO A 1 101 ? 19.922 -2.158 -23.126 1.00 69.38 101 PRO A CA 1
ATOM 849 C C . PRO A 1 101 ? 18.817 -3.223 -23.110 1.00 69.38 101 PRO A C 1
ATOM 851 O O . PRO A 1 101 ? 17.692 -2.927 -23.502 1.00 69.38 101 PRO A O 1
ATOM 854 N N . ILE A 1 102 ? 19.102 -4.434 -22.617 1.00 73.25 102 ILE A N 1
ATOM 855 C CA . ILE A 1 102 ? 18.169 -5.574 -22.645 1.00 73.25 102 ILE A CA 1
ATOM 856 C C . ILE A 1 102 ? 16.981 -5.355 -21.703 1.00 73.25 102 ILE A C 1
ATOM 858 O O . ILE A 1 102 ? 15.837 -5.500 -22.122 1.00 73.25 102 ILE A O 1
ATOM 862 N N . GLU A 1 103 ? 17.222 -4.958 -20.452 1.00 72.06 103 GLU A N 1
ATOM 863 C CA . GLU A 1 103 ? 16.148 -4.684 -19.485 1.00 72.06 103 GLU A CA 1
ATOM 864 C C . GLU A 1 103 ? 15.242 -3.554 -19.987 1.00 72.06 103 GLU A C 1
ATOM 866 O O . GLU A 1 103 ? 14.015 -3.643 -19.919 1.00 72.06 103 GLU A O 1
ATOM 871 N N . ARG A 1 104 ? 15.844 -2.517 -20.579 1.00 72.50 104 ARG A N 1
ATOM 872 C CA . ARG A 1 104 ? 15.119 -1.393 -21.173 1.00 72.50 104 ARG A CA 1
ATOM 873 C C . ARG A 1 104 ? 14.303 -1.812 -22.400 1.00 72.50 104 ARG A C 1
ATOM 875 O O . ARG A 1 104 ? 13.160 -1.382 -22.524 1.00 72.50 104 ARG A O 1
ATOM 882 N N . LEU A 1 105 ? 14.849 -2.666 -23.268 1.00 73.56 105 LEU A N 1
ATOM 883 C CA . LEU A 1 105 ? 14.157 -3.242 -24.430 1.00 73.56 105 LEU A CA 1
ATOM 884 C C . LEU A 1 105 ? 12.963 -4.111 -24.016 1.00 73.56 105 LEU A C 1
ATOM 886 O O . LEU A 1 105 ? 11.870 -3.941 -24.560 1.00 73.56 105 LEU A O 1
ATOM 890 N N . VAL A 1 106 ? 13.153 -4.992 -23.029 1.00 77.06 106 VAL A N 1
ATOM 891 C CA . VAL A 1 106 ? 12.105 -5.874 -22.490 1.00 77.06 106 VAL A CA 1
ATOM 892 C C . VAL A 1 106 ? 10.974 -5.056 -21.867 1.00 77.06 106 VAL A C 1
ATOM 894 O O . VAL A 1 106 ? 9.807 -5.303 -22.161 1.00 77.06 106 VAL A O 1
ATOM 897 N N . VAL A 1 107 ? 11.302 -4.035 -21.068 1.00 74.81 107 VAL A N 1
ATOM 898 C CA . VAL A 1 107 ? 10.309 -3.129 -20.466 1.00 74.81 107 VAL A CA 1
ATOM 899 C C . VAL A 1 107 ? 9.582 -2.288 -21.517 1.00 74.81 107 VAL A C 1
ATOM 901 O O . VAL A 1 107 ? 8.377 -2.069 -21.405 1.00 74.81 107 VAL A O 1
ATOM 904 N N . GLN A 1 108 ? 10.293 -1.798 -22.535 1.00 71.88 108 GLN A N 1
ATOM 905 C CA . GLN A 1 108 ? 9.706 -0.952 -23.574 1.00 71.88 108 GLN A CA 1
ATOM 906 C C . GLN A 1 108 ? 8.859 -1.755 -24.574 1.00 71.88 108 GLN A C 1
ATOM 908 O O . GLN A 1 108 ? 8.074 -1.160 -25.313 1.00 71.88 108 GLN A O 1
ATOM 913 N N . GLY A 1 109 ? 9.020 -3.084 -24.627 1.00 67.88 109 GLY A N 1
ATOM 914 C CA . GLY A 1 109 ? 8.339 -3.947 -25.596 1.00 67.88 109 GLY A CA 1
ATOM 915 C C . GLY A 1 109 ? 8.669 -3.584 -27.045 1.00 67.88 109 GLY A C 1
ATOM 916 O O . GLY A 1 109 ? 7.922 -3.928 -27.963 1.00 67.88 109 GLY A O 1
ATOM 917 N N . LYS A 1 110 ? 9.766 -2.846 -27.262 1.00 60.34 110 LYS A N 1
ATOM 918 C CA . LYS A 1 110 ? 10.182 -2.386 -28.582 1.00 60.34 110 LYS A CA 1
ATOM 919 C C . LYS A 1 110 ? 10.892 -3.549 -29.265 1.00 60.34 110 LYS A C 1
ATOM 921 O O . LYS A 1 110 ? 12.111 -3.641 -29.260 1.00 60.34 110 LYS A O 1
ATOM 926 N N . VAL A 1 111 ? 10.108 -4.469 -29.817 1.00 56.91 111 VAL A N 1
ATOM 927 C CA . VAL A 1 111 ? 10.614 -5.390 -30.834 1.00 56.91 111 VAL A CA 1
ATOM 928 C C . VAL A 1 111 ? 11.109 -4.503 -31.972 1.00 56.91 111 VAL A C 1
ATOM 930 O O . VAL A 1 111 ? 10.343 -3.669 -32.462 1.00 56.91 111 VAL A O 1
ATOM 933 N N . GLU A 1 112 ? 12.372 -4.637 -32.380 1.00 57.56 112 GLU A N 1
ATOM 934 C CA . GLU A 1 112 ? 12.839 -4.077 -33.651 1.00 57.56 112 GLU A CA 1
ATOM 935 C C . GLU A 1 112 ? 12.160 -4.838 -34.796 1.00 57.56 112 GLU A C 1
ATOM 937 O O . GLU A 1 112 ? 12.737 -5.667 -35.488 1.00 57.56 112 GLU A O 1
ATOM 942 N N . GLY A 1 113 ? 10.862 -4.597 -34.954 1.00 51.69 113 GLY A N 1
ATOM 943 C CA . GLY A 1 113 ? 10.118 -4.975 -36.130 1.00 51.69 113 GLY A CA 1
ATOM 944 C C . GLY A 1 113 ? 10.426 -3.936 -37.186 1.00 51.69 113 GLY A C 1
ATOM 945 O O . GLY A 1 113 ? 9.881 -2.829 -37.147 1.00 51.69 113 GLY A O 1
ATOM 946 N N . ALA A 1 114 ? 11.276 -4.291 -38.146 1.00 56.56 114 ALA A N 1
ATOM 947 C CA . ALA A 1 114 ? 11.204 -3.674 -39.457 1.00 56.56 114 ALA A CA 1
ATOM 948 C C . ALA A 1 114 ? 9.745 -3.804 -39.913 1.00 56.56 114 ALA A C 1
ATOM 950 O O . ALA A 1 114 ? 9.268 -4.907 -40.174 1.00 56.56 114 ALA A O 1
ATOM 951 N N . ARG A 1 115 ? 8.999 -2.693 -39.924 1.00 54.75 115 ARG A N 1
ATOM 952 C CA . ARG A 1 115 ? 7.671 -2.654 -40.542 1.00 54.75 115 ARG A CA 1
ATOM 953 C C . ARG A 1 115 ? 7.854 -3.158 -41.977 1.00 54.75 115 ARG A C 1
ATOM 955 O O . ARG A 1 115 ? 8.551 -2.476 -42.729 1.00 54.75 115 ARG A O 1
ATOM 962 N N . PRO A 1 116 ? 7.249 -4.281 -42.404 1.00 51.59 116 PRO A N 1
ATOM 963 C CA . PRO A 1 116 ? 7.125 -4.529 -43.826 1.00 51.59 116 PRO A CA 1
ATOM 964 C C . PRO A 1 116 ? 6.235 -3.400 -44.331 1.00 51.59 116 PRO A C 1
ATOM 966 O O . PRO A 1 116 ? 5.116 -3.224 -43.842 1.00 51.59 116 PRO A O 1
ATOM 969 N N . SER A 1 117 ? 6.745 -2.577 -45.239 1.00 57.12 117 SER A N 1
ATOM 970 C CA . SER A 1 117 ? 5.962 -1.541 -45.899 1.00 57.12 117 SER A CA 1
ATOM 971 C C . SER A 1 117 ? 4.882 -2.210 -46.755 1.00 57.12 117 SER A C 1
ATOM 973 O O . SER A 1 117 ? 5.039 -2.398 -47.959 1.00 57.12 117 SER A O 1
ATOM 975 N N . ALA A 1 118 ? 3.780 -2.621 -46.137 1.00 60.47 118 ALA A N 1
ATOM 976 C CA . ALA A 1 118 ? 2.585 -3.038 -46.842 1.00 60.47 118 ALA A CA 1
ATOM 977 C C . ALA A 1 118 ? 1.804 -1.772 -47.204 1.00 60.47 118 ALA A C 1
ATOM 979 O O . ALA A 1 118 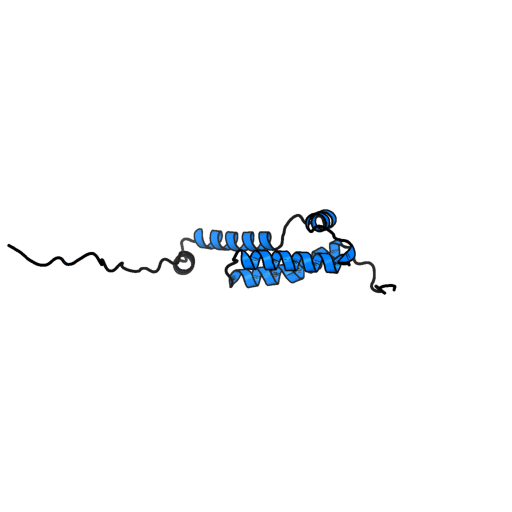? 1.134 -1.171 -46.365 1.00 60.47 118 ALA A O 1
ATOM 980 N N . GLY A 1 119 ? 1.949 -1.351 -48.462 1.00 46.84 119 GLY A N 1
ATOM 981 C CA . GLY A 1 119 ? 1.379 -0.111 -48.977 1.00 46.84 119 GLY A CA 1
ATOM 982 C C . GLY A 1 119 ? 1.205 -0.076 -50.496 1.00 46.84 119 GLY A C 1
ATOM 983 O O . GLY A 1 119 ? 1.594 0.902 -51.111 1.00 46.84 119 GLY A O 1
ATOM 984 N N . ARG A 1 120 ? 0.564 -1.118 -51.055 1.00 51.09 120 ARG A N 1
ATOM 985 C CA . ARG A 1 120 ? -0.195 -1.150 -52.330 1.00 51.09 120 ARG A CA 1
ATOM 986 C C . ARG A 1 120 ? 0.584 -1.180 -53.662 1.00 51.09 120 ARG A C 1
ATOM 988 O O . ARG A 1 120 ? 1.022 -0.162 -54.178 1.00 51.09 120 ARG A O 1
ATOM 995 N N . SER A 1 121 ? 0.563 -2.348 -54.314 1.00 55.00 121 SER A N 1
ATOM 996 C CA . SER A 1 121 ? 0.703 -2.448 -55.774 1.00 55.00 121 SER A CA 1
ATOM 997 C C . SER A 1 121 ? -0.547 -1.873 -56.455 1.00 55.00 121 SER A C 1
ATOM 999 O O . SER A 1 121 ? -1.675 -2.236 -56.105 1.00 55.00 121 SER A O 1
ATOM 1001 N N . ARG A 1 122 ? -0.360 -0.981 -57.432 1.00 48.88 122 ARG A N 1
ATOM 1002 C CA . ARG A 1 122 ? -1.344 -0.721 -58.490 1.00 48.88 122 ARG A CA 1
ATOM 1003 C C . ARG A 1 122 ? -0.630 -0.898 -59.824 1.00 48.88 122 ARG A C 1
ATOM 1005 O O . ARG A 1 122 ? 0.140 -0.037 -60.230 1.00 48.88 122 ARG A O 1
ATOM 1012 N N . GLY A 1 123 ? -0.866 -2.040 -60.459 1.00 48.53 123 GLY A N 1
ATOM 1013 C CA . GLY A 1 123 ? -0.500 -2.266 -61.849 1.00 48.53 123 GLY A CA 1
ATOM 1014 C C . GLY A 1 123 ? -1.418 -1.523 -62.827 1.00 48.53 123 GLY A C 1
ATOM 1015 O O . GLY A 1 123 ? -2.572 -1.233 -62.509 1.00 48.53 123 GLY A O 1
ATOM 1016 N N . SER A 1 124 ? -0.844 -1.299 -64.015 1.00 43.38 124 SER A N 1
ATOM 1017 C CA . SER A 1 124 ? -1.426 -1.053 -65.349 1.00 43.38 124 SER A CA 1
ATOM 1018 C C . SER A 1 124 ? -2.287 0.197 -65.597 1.00 43.38 124 SER A C 1
ATOM 1020 O O . SER A 1 124 ? -3.384 0.308 -65.051 1.00 43.38 124 SER A O 1
ATOM 1022 N N . SER A 1 125 ? -1.870 1.028 -66.568 1.00 40.16 125 SER A N 1
ATOM 1023 C CA . SER A 1 125 ? -2.486 1.175 -67.917 1.00 40.16 125 SER A CA 1
ATOM 1024 C C . SER A 1 125 ? -2.324 2.603 -68.471 1.00 40.16 125 SER A C 1
ATOM 1026 O O . SER A 1 125 ? -3.042 3.487 -68.015 1.00 40.16 125 SER A O 1
ATOM 1028 N N . THR A 1 126 ? -1.403 2.796 -69.424 1.00 41.31 126 THR A N 1
ATOM 1029 C CA . THR A 1 126 ? -1.532 3.455 -70.754 1.00 41.31 126 THR A CA 1
ATOM 1030 C C . THR A 1 126 ? -0.146 3.624 -71.350 1.00 41.31 126 THR A C 1
ATOM 1032 O O . THR A 1 126 ? 0.727 4.132 -70.610 1.00 41.31 126 THR A O 1
#

Foldseek 3Di:
DDDDDPDDDDDLVNLVVVCCVPVLVVLLVVLVVDDDDPVNLVVLQVVVLVSLCVSVVPDVVVVDDSVVSCVVSVDPDRSSVVSVVSNVVVVVVLVPDPPDVPSVCVVVVPDPDPPPPPDDDDDDDD

Secondary structure (DSSP, 8-state):
-----------HHHHHHHHHHHHHHHHHHHHHHS---HHHHHHHHHHHHHHHHHHTT--GGG---HHHHHHHTT--S-HHHHHHHHHHHHHHHHHH-SS-HHHHHHHHT-----------------

pLDDT: mean 74.0, std 14.16, range [33.28, 88.5]